Protein 1HQ8 (pdb70)

Sequence (123 aa):
GYCGPCPNNWICHRNNCYQFFNEEKTWNQSQASCLSQNSSLLKIYSKEEQDFLKLVKSYHWMGLVQIPANGSWQWEDGSSLSYNQLTLVEIPKGSCAVYGSSFKAYTEDCANLNTYICMKRAV

GO terms:
  GO:0005515 protein binding (F, IPI)
  GO:0019900 kinase binding (F, IPI)
  GO:0009986 cell surface (C, IDA)
  GO:0045954 positive regulation of natural killer cell mediated cytotoxicity (P, IDA)
  GO:0009897 external side of plasma membrane (C, IDA)
  GO:0045429 positive regulation of nitric oxide biosynthetic process (P, IDA)
  GO:0032729 positive regulation of type II interferon production (P, IDA)
  GO:0050830 defense response to Gram-positive bacterium (P, IDA)
  GO:0071222 cellular response to lipopolysaccharide (P, IDA)
  GO:0002223 stimulatory C-type lectin receptor signaling pathway (P, IMP)
  GO:0032394 MHC class Ib receptor activity (F, IMP)
  GO:0030101 natural killer cell activation (P, IMP)
  GO:0045954 positive regulation of natural killer cell mediated cytotoxicity (P, IMP)
  GO:0042288 MHC class I protein binding (F, IPI)
  GO:0042802 identical protein binding (F, IPI)
  GO:0030101 natural killer cell activation (P, IPI)
  GO:0005886 plasma membrane (C, TAS)

Nearest PDB structures (foldseek):
  1hq8-assembly1_A-2  TM=1.008E+00  e=3.125E-27  Mus musculus
  8ea6-assembly1_A  TM=9.715E-01  e=6.677E-20  Homo sapiens
  8eab-assembly1_B  TM=9.709E-01  e=2.435E-19  Homo sapiens
  1hyr-assembly1_B  TM=9.689E-01  e=4.133E-19  Homo sapiens
  8tm2-assembly1_A  TM=9.580E-01  e=7.893E-19  Homo sapiens

InterPro domains:
  IPR001304 C-type lectin-like [PF00059] (133-229)
  IPR001304 C-type lectin-like [PS50041] (122-228)
  IPR001304 C-type lectin-like [SM00034] (115-228)
  IPR016186 C-type lectin-like/link domain superfamily [G3DSA:3.10.100.10] (109-232)
  IPR016187 C-type lectin fold [SSF56436] (111-230)
  IPR033992 Natural killer cell receptor-like, C-type lectin-like domain [cd03593] (115-229)
  IPR042169 NKG2-D type II integral membrane protein [PTHR47494] (1-232)

B-factor: mean 31.19, std 9.47, range [13.12, 65.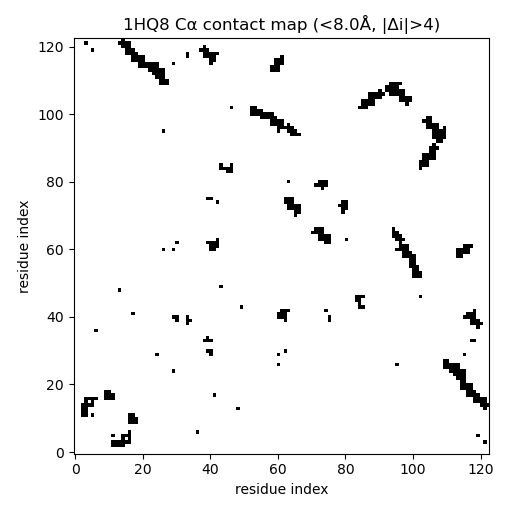66]

Solvent-accessible surface area: 6978 Å² total; per-residue (Å²): 130,227,61,21,119,41,42,131,122,30,71,41,63,136,66,0,2,0,34,73,44,131,108,96,54,30,18,99,94,0,13,54,21,0,107,95,62,118,10,37,3,0,43,0,36,23,90,155,58,0,64,64,0,88,140,25,169,62,114,22,0,0,1,0,24,58,13,144,99,120,29,50,22,53,4,73,97,50,44,74,39,47,221,102,14,10,83,31,50,114,80,107,204,10,44,2,0,0,1,12,23,70,20,76,0,52,7,43,80,32,68,58,106,21,25,4,0,0,9,53,122,31,196

Organism: Mus musculus (NCBI:txid10090)

Radius of gyration: 13.57 Å; Cα contacts (8 Å, |Δi|>4): 264; chains: 1; bounding box: 35×29×36 Å

CATH classification: 3.10.100.10

Secondary structure (DSSP, 8-state):
------STT-EEETTEEEEEEEEEE-HHHHHHHHHTTT-EE---S-TTTTGGGGG--S-EEEEEEE-TTT--EEETTSPBP-TTT-EEE--TT--EEEE-STTEEEEE-TTS-EEEEEEE---

Structure (mmCIF, N/CA/C/O backbone):
data_1HQ8
#
_entry.id   1HQ8
#
_cell.length_a   49.860
_cell.length_b   85.190
_cell.length_c   87.580
_cell.angle_alpha   90.00
_cell.angle_beta   90.00
_cell.angle_gamma   90.00
#
_symmetry.space_group_name_H-M   'I 21 21 21'
#
loop_
_entity.id
_entity.type
_entity.pdbx_description
1 polymer NKG2-D
2 water water
#
loop_
_atom_site.group_PDB
_atom_site.id
_atom_site.type_symbol
_atom_site.label_atom_id
_atom_site.label_alt_id
_atom_site.label_comp_id
_atom_site.label_asym_id
_atom_site.label_entity_id
_atom_site.label_seq_id
_atom_site.pdbx_PDB_ins_code
_atom_site.Cartn_x
_atom_site.Cartn_y
_atom_site.Cartn_z
_atom_site.occupancy
_atom_site.B_iso_or_equiv
_atom_site.auth_seq_id
_atom_site.auth_comp_id
_atom_site.auth_asym_id
_atom_site.auth_atom_id
_atom_site.pdbx_PDB_model_num
ATOM 1 N N . GLY A 1 1 ? 0.063 13.303 34.292 1.00 39.06 110 GLY A N 1
ATOM 2 C CA . GLY A 1 1 ? 0.560 14.451 35.106 1.0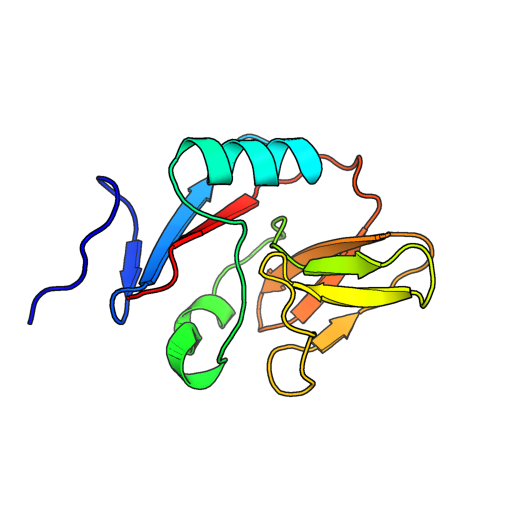0 38.72 110 GLY A CA 1
ATOM 3 C C . GLY A 1 1 ? 0.184 15.797 34.521 1.00 38.55 110 GLY A C 1
ATOM 4 O O . GLY A 1 1 ? -0.560 15.875 33.544 1.00 39.91 110 GLY A O 1
ATOM 5 N N . TYR A 1 2 ? 0.695 16.864 35.123 1.00 38.03 111 TYR A N 1
ATOM 6 C CA . TYR A 1 2 ? 0.415 18.209 34.650 1.00 37.84 111 TYR A CA 1
ATOM 7 C C . TYR A 1 2 ? 1.569 18.734 33.810 1.00 37.23 111 TYR A C 1
ATOM 8 O O . TYR A 1 2 ? 2.711 18.288 33.940 1.00 37.46 111 TYR A O 1
ATOM 17 N N . CYS A 1 3 ? 1.259 19.688 32.945 1.00 35.83 112 CYS A N 1
ATOM 18 C CA . CYS A 1 3 ? 2.252 20.260 32.054 1.00 33.38 112 CYS A CA 1
ATOM 19 C C . CYS A 1 3 ? 2.322 21.757 32.303 1.00 32.50 112 CYS A C 1
ATOM 20 O O . CYS A 1 3 ? 1.295 22.412 32.452 1.00 32.75 112 CYS A O 1
ATOM 23 N N . GLY A 1 4 ? 3.535 22.299 32.367 1.00 32.49 113 GLY A N 1
ATOM 24 C CA . GLY A 1 4 ? 3.679 23.723 32.596 1.00 32.86 113 GLY A CA 1
ATOM 25 C C . GLY A 1 4 ? 4.849 24.074 33.495 1.00 33.40 113 GLY A C 1
ATOM 26 O O . GLY A 1 4 ? 5.729 23.241 33.714 1.00 33.89 113 GLY A O 1
ATOM 27 N N . PRO A 1 5 ? 4.891 25.302 34.031 1.00 33.07 114 PRO A N 1
ATOM 28 C CA . PRO A 1 5 ? 3.898 26.359 33.821 1.00 33.94 114 PRO A CA 1
ATOM 29 C C . PRO A 1 5 ? 4.000 27.021 32.442 1.00 33.50 114 PRO A C 1
ATOM 30 O O . PRO A 1 5 ? 5.066 27.032 31.826 1.00 33.48 114 PRO A O 1
ATOM 34 N N . CYS A 1 6 ? 2.889 27.579 31.976 1.00 32.81 115 CYS A N 1
ATOM 35 C CA . CYS A 1 6 ? 2.852 28.236 30.677 1.00 33.13 115 CYS A CA 1
ATOM 36 C C . CYS A 1 6 ? 1.910 29.416 30.650 1.00 33.40 115 CYS A C 1
ATOM 37 O O . CYS A 1 6 ? 0.968 29.491 31.435 1.00 34.42 115 CYS A O 1
ATOM 40 N N . PRO A 1 7 ? 2.148 30.359 29.734 1.00 33.92 116 PRO A N 1
ATOM 41 C CA . PRO A 1 7 ? 1.263 31.518 29.644 1.00 34.00 116 PRO A CA 1
ATOM 42 C C . PRO A 1 7 ? -0.129 30.966 29.380 1.00 34.91 116 PRO A C 1
ATOM 43 O O . PRO A 1 7 ? -0.271 29.868 28.829 1.00 34.13 116 PRO A O 1
ATOM 47 N N . ASN A 1 8 ? -1.151 31.711 29.788 1.00 35.77 117 ASN A N 1
ATOM 48 C CA . ASN A 1 8 ? -2.512 31.258 29.606 1.00 36.60 117 ASN A CA 1
ATOM 49 C C . ASN A 1 8 ? -2.883 30.964 28.142 1.00 35.42 117 ASN A C 1
ATOM 50 O O . ASN A 1 8 ? -2.606 31.753 27.236 1.00 34.88 117 ASN A O 1
ATOM 55 N N . ASN A 1 9 ? -3.527 29.818 27.936 1.00 33.83 118 ASN A N 1
ATOM 56 C CA . ASN A 1 9 ? -3.977 29.361 26.622 1.00 32.77 118 ASN A CA 1
ATOM 57 C C . ASN A 1 9 ? -2.889 28.927 25.635 1.00 30.58 118 ASN A C 1
ATOM 58 O O . ASN A 1 9 ? -3.162 28.751 24.449 1.00 30.86 118 ASN A O 1
ATOM 63 N N . TRP A 1 10 ? -1.660 28.751 26.110 1.00 28.85 119 TRP A N 1
ATOM 64 C CA . TRP A 1 10 ? -0.582 28.308 25.230 1.00 25.28 119 TRP A CA 1
ATOM 65 C C . TRP A 1 10 ? -0.632 26.791 25.195 1.00 24.11 119 TRP A C 1
ATOM 66 O O . TRP A 1 10 ? -1.223 26.157 26.077 1.00 24.33 119 TRP A O 1
ATOM 77 N N . ILE A 1 11 ? -0.036 26.196 24.167 1.00 23.09 120 ILE A N 1
ATOM 78 C CA . ILE A 1 11 ? -0.007 24.745 24.053 1.00 22.41 120 ILE A CA 1
ATOM 79 C C . ILE A 1 11 ? 1.177 24.256 24.891 1.00 22.72 120 ILE A C 1
ATOM 80 O O . ILE A 1 11 ? 2.254 24.832 24.817 1.00 24.02 120 ILE A O 1
ATOM 85 N N . CYS A 1 12 ? 0.982 23.198 25.676 1.00 22.92 121 CYS A N 1
ATOM 86 C CA . CYS A 1 12 ? 2.054 22.682 26.528 1.00 24.65 121 CYS A CA 1
ATOM 87 C C . CYS A 1 12 ? 2.402 21.252 26.167 1.00 23.36 121 CYS A C 1
ATOM 88 O O . CYS A 1 12 ? 1.521 20.426 25.918 1.00 24.67 121 CYS A O 1
ATOM 91 N N . HIS A 1 13 ? 3.696 20.961 26.134 1.00 23.35 122 HIS A N 1
ATOM 92 C CA . HIS A 1 13 ? 4.171 19.623 25.800 1.00 24.21 122 HIS A CA 1
ATOM 93 C C . HIS A 1 13 ? 5.539 19.423 26.445 1.00 24.26 122 HIS A C 1
ATOM 94 O O . HIS A 1 13 ? 6.451 20.202 26.198 1.00 23.01 122 HIS A O 1
ATOM 101 N N . ARG A 1 14 ? 5.676 18.387 27.272 1.00 26.82 123 ARG A N 1
ATOM 102 C CA . ARG A 1 14 ? 6.936 18.119 27.967 1.00 28.24 123 ARG A CA 1
ATOM 103 C C . ARG A 1 14 ? 7.396 19.379 28.685 1.00 28.77 123 ARG A C 1
ATOM 104 O O . ARG A 1 14 ? 8.594 19.650 28.792 1.00 29.48 123 ARG A O 1
ATOM 112 N N . ASN A 1 15 ? 6.428 20.155 29.160 1.00 29.45 124 ASN A N 1
ATOM 113 C CA . ASN A 1 15 ? 6.674 21.408 29.869 1.00 30.08 124 ASN A CA 1
ATOM 114 C C . ASN A 1 15 ? 7.184 22.549 29.002 1.00 30.06 124 ASN A C 1
ATOM 115 O O . ASN A 1 15 ? 7.572 23.601 29.516 1.00 29.26 124 ASN A O 1
ATOM 120 N N . ASN A 1 16 ? 7.206 22.344 27.688 1.00 28.80 125 ASN A N 1
ATOM 121 C CA . ASN A 1 16 ? 7.619 23.412 26.784 1.00 26.84 125 ASN A CA 1
ATOM 122 C C . ASN A 1 16 ? 6.315 24.129 26.454 1.00 25.44 125 ASN A C 1
ATOM 123 O O . ASN A 1 16 ? 5.259 23.499 26.384 1.00 25.16 125 ASN A O 1
ATOM 128 N N . CYS A 1 17 ? 6.372 25.439 26.254 1.00 25.04 126 CYS A N 1
ATOM 129 C CA . CYS A 1 17 ? 5.167 26.200 25.960 1.00 24.80 126 CYS A CA 1
ATOM 130 C C . CYS A 1 17 ? 5.232 26.790 24.566 1.00 24.02 126 CYS A C 1
ATOM 131 O O . CYS A 1 17 ? 6.236 27.390 24.197 1.00 24.55 126 CYS A O 1
ATOM 134 N N . TYR A 1 18 ? 4.149 26.640 23.810 1.00 22.17 127 TYR A N 1
ATOM 135 C CA . TYR A 1 18 ? 4.093 27.172 22.447 1.00 21.02 127 TYR A CA 1
ATOM 136 C C . TYR A 1 18 ? 2.816 27.933 22.163 1.00 20.34 127 TYR A C 1
ATOM 137 O O . TYR A 1 18 ? 1.754 27.626 22.710 1.00 20.27 127 TYR A O 1
ATOM 146 N N . GLN A 1 19 ? 2.922 28.933 21.300 1.00 20.47 128 GLN A N 1
ATOM 147 C CA . GLN A 1 19 ? 1.753 29.673 20.874 1.00 21.10 128 GLN A CA 1
ATOM 148 C C . GLN A 1 19 ? 2.004 30.078 19.427 1.00 21.66 128 GLN A C 1
ATOM 149 O O . GLN A 1 19 ? 3.135 30.412 19.047 1.00 19.99 128 GLN A O 1
ATOM 155 N N . PHE A 1 20 ? 0.939 30.048 18.633 1.00 22.14 129 PHE A N 1
ATOM 156 C CA . PHE A 1 20 ? 1.005 30.380 17.213 1.00 23.08 129 PHE A CA 1
ATOM 157 C C . PHE A 1 20 ? 0.314 31.706 16.961 1.00 23.77 129 PHE A C 1
ATOM 158 O O . PHE A 1 20 ? -0.871 31.858 17.256 1.00 25.26 129 PHE A O 1
ATOM 166 N N . PHE A 1 21 ? 1.050 32.666 16.414 1.00 22.91 130 PHE A N 1
ATOM 167 C CA . PHE A 1 21 ? 0.481 33.971 16.146 1.00 23.90 130 PHE A CA 1
ATOM 168 C C . PHE A 1 21 ? 0.300 34.206 14.645 1.00 26.41 130 PHE A C 1
ATOM 169 O O . PHE A 1 21 ? 1.262 34.131 13.867 1.00 24.90 130 PHE A O 1
ATOM 177 N N . ASN A 1 22 ? -0.936 34.480 14.236 1.00 28.03 131 ASN A N 1
ATOM 178 C CA . ASN A 1 22 ? -1.204 34.722 12.826 1.00 31.52 131 ASN A CA 1
ATOM 179 C C . ASN A 1 22 ? -1.088 36.182 12.395 1.00 30.90 131 ASN A C 1
ATOM 180 O O . ASN A 1 22 ? -1.298 36.494 11.226 1.00 30.55 131 ASN A O 1
ATOM 185 N N . GLU A 1 23 ? -0.771 37.084 13.319 1.00 32.03 132 GLU A N 1
ATOM 186 C CA . GLU A 1 23 ? -0.596 38.477 12.918 1.00 34.03 132 GLU A CA 1
ATOM 187 C C . GLU A 1 23 ? 0.817 38.478 12.338 1.00 34.24 132 GLU A C 1
ATOM 188 O O . GLU A 1 23 ? 1.760 38.032 12.990 1.00 34.78 132 GLU A O 1
ATOM 194 N N . GLU A 1 24 ? 0.966 38.957 11.111 1.00 32.54 133 GLU A N 1
ATOM 195 C CA . GLU A 1 24 ? 2.270 38.936 10.463 1.00 32.46 133 GLU A CA 1
ATOM 196 C C . GLU A 1 24 ? 3.209 40.063 10.829 1.00 30.28 133 GLU A C 1
ATOM 197 O O . GLU A 1 24 ? 2.822 41.220 10.876 1.00 31.00 133 GLU A O 1
ATOM 203 N N . LYS A 1 25 ? 4.462 39.701 11.082 1.00 29.25 134 LYS A N 1
ATOM 204 C CA . LYS A 1 25 ? 5.482 40.664 11.467 1.00 28.45 134 LYS A CA 1
ATOM 205 C C . LYS A 1 25 ? 6.845 40.283 10.887 1.00 26.96 134 LYS A C 1
ATOM 206 O O . LYS A 1 25 ? 7.054 39.162 10.423 1.00 26.88 134 LYS A O 1
ATOM 212 N N . THR A 1 26 ? 7.773 41.228 10.923 1.00 25.82 135 THR A N 1
ATOM 213 C CA . THR A 1 26 ? 9.119 40.978 10.435 1.00 25.87 135 THR A CA 1
ATOM 214 C C . THR A 1 26 ? 9.751 40.003 11.424 1.00 26.07 135 THR A C 1
ATOM 215 O O . THR A 1 26 ? 9.150 39.697 12.467 1.00 24.84 135 THR A O 1
ATOM 219 N N . TRP A 1 27 ? 10.945 39.500 11.119 1.00 24.37 136 TRP A N 1
ATOM 220 C CA . TRP A 1 27 ? 11.584 38.580 12.051 1.00 25.08 136 TRP A CA 1
ATOM 221 C C . TRP A 1 27 ? 11.867 39.293 13.380 1.00 25.51 136 TRP A C 1
ATOM 222 O O . TRP A 1 27 ? 11.599 38.750 14.449 1.00 25.17 136 TRP A O 1
ATOM 233 N N . ASN A 1 28 ? 12.426 40.497 13.313 1.00 26.44 137 ASN A N 1
ATOM 234 C CA . ASN A 1 28 ? 12.737 41.245 14.529 1.00 28.70 137 ASN A CA 1
ATOM 235 C C . ASN A 1 28 ? 11.495 41.530 15.370 1.00 27.55 137 ASN A C 1
ATOM 236 O O . ASN A 1 28 ? 11.518 41.360 16.588 1.00 27.53 137 ASN A O 1
ATOM 241 N N . GLN A 1 29 ? 10.416 41.965 14.727 1.00 26.08 138 GLN A N 1
ATOM 242 C CA . GLN A 1 29 ? 9.189 42.264 15.456 1.00 25.27 138 GLN A CA 1
ATOM 243 C C . GLN A 1 29 ? 8.611 41.000 16.069 1.00 24.57 138 GLN A C 1
ATOM 244 O O . GLN A 1 29 ? 8.032 41.048 17.156 1.00 23.42 138 GLN A O 1
ATOM 250 N N . SER A 1 30 ? 8.765 39.876 15.369 1.00 22.57 139 SER A N 1
ATOM 251 C CA . SER A 1 30 ? 8.272 38.592 15.848 1.00 21.84 139 SER A CA 1
ATOM 252 C C . SER A 1 30 ? 9.045 38.155 17.089 1.00 21.92 139 SER A C 1
ATOM 253 O O . SER A 1 30 ? 8.453 37.666 18.050 1.00 20.27 139 SER A O 1
ATOM 256 N N . GLN A 1 31 ? 10.366 38.307 17.051 1.00 21.74 140 GLN A N 1
ATOM 257 C CA . GLN A 1 31 ? 11.202 37.948 18.195 1.00 23.05 140 GLN A CA 1
ATOM 258 C C . GLN A 1 31 ? 10.834 38.841 19.375 1.00 22.26 140 GLN A C 1
ATOM 259 O O . GLN A 1 31 ? 10.710 38.365 20.501 1.00 22.51 140 GLN A O 1
ATOM 265 N N . ALA A 1 32 ? 10.677 40.132 19.102 1.00 21.27 141 ALA A N 1
ATOM 266 C CA . ALA A 1 32 ? 10.320 41.098 20.134 1.00 23.61 141 ALA A CA 1
ATOM 267 C C . ALA A 1 32 ? 8.967 40.751 20.761 1.00 23.88 141 ALA A C 1
ATOM 268 O O . ALA A 1 32 ? 8.799 40.845 21.975 1.00 24.91 141 ALA A O 1
ATOM 270 N N . SER A 1 33 ? 8.008 40.349 19.933 1.00 23.49 142 SER A N 1
ATOM 271 C CA . SER A 1 33 ? 6.684 39.980 20.414 1.00 23.88 142 SER A CA 1
ATOM 272 C C . SER A 1 33 ? 6.788 38.785 21.360 1.00 23.56 142 SER A C 1
ATOM 273 O O . SER A 1 33 ? 6.134 38.749 22.400 1.00 22.02 142 SER A O 1
ATOM 276 N N . CYS A 1 34 ? 7.605 37.802 20.994 1.00 23.07 143 CYS A N 1
ATOM 277 C CA . CYS A 1 34 ? 7.789 36.632 21.842 1.00 23.17 143 CYS A CA 1
ATOM 278 C C . CYS A 1 34 ? 8.455 37.035 23.165 1.00 24.05 143 CYS A C 1
ATOM 279 O O . CYS A 1 34 ? 8.029 36.591 24.241 1.00 23.29 143 CYS A O 1
ATOM 282 N N . LEU A 1 35 ? 9.500 37.860 23.075 1.00 23.59 144 LEU A N 1
ATOM 283 C CA . LEU A 1 35 ? 10.220 38.313 24.266 1.00 25.03 144 LEU A CA 1
ATOM 284 C C . LEU A 1 35 ? 9.309 39.056 25.236 1.00 25.46 144 LEU A C 1
ATOM 285 O O . LEU A 1 35 ? 9.427 38.890 26.447 1.00 25.65 144 LEU A O 1
ATOM 290 N N . SER A 1 36 ? 8.398 39.864 24.706 1.00 25.93 145 SER A N 1
ATOM 291 C CA . SER A 1 36 ? 7.482 40.633 25.548 1.00 27.87 145 SER A CA 1
ATOM 292 C C . SER A 1 36 ? 6.537 39.738 26.339 1.00 27.70 145 SER A C 1
ATOM 293 O O . SER A 1 36 ? 5.871 40.197 27.262 1.00 27.79 145 SER A O 1
ATOM 296 N N . GLN A 1 37 ? 6.470 38.467 25.959 1.00 27.77 146 GLN A N 1
ATOM 297 C CA . GLN A 1 37 ? 5.595 37.508 26.622 1.00 29.07 146 GLN A CA 1
ATOM 298 C C . GLN A 1 37 ? 6.449 36.457 27.314 1.00 28.04 146 GLN A C 1
ATOM 299 O O . GLN A 1 37 ? 6.007 35.341 27.568 1.00 28.78 146 GLN A O 1
ATOM 305 N N . ASN A 1 38 ? 7.686 36.831 27.605 1.00 28.80 147 ASN A N 1
ATOM 306 C CA . ASN A 1 38 ? 8.629 35.949 28.272 1.00 29.47 147 ASN A CA 1
ATOM 307 C C . ASN A 1 38 ? 8.917 34.658 27.543 1.00 29.16 147 ASN A C 1
ATOM 308 O O . ASN A 1 38 ? 8.951 33.586 28.155 1.00 27.99 147 ASN A O 1
ATOM 313 N N . SER A 1 39 ? 9.131 34.750 26.238 1.00 27.08 148 SER A N 1
ATOM 314 C CA . SER A 1 39 ? 9.438 33.565 25.459 1.00 26.19 148 SER A CA 1
ATOM 315 C C . SER A 1 39 ? 10.388 33.960 24.341 1.00 25.16 148 SER A C 1
ATOM 316 O O . SER A 1 39 ? 10.871 35.087 24.286 1.00 25.46 148 SER A O 1
ATOM 319 N N . SER A 1 40 ? 10.651 33.019 23.451 1.00 25.20 149 SER A N 1
ATOM 320 C CA . SER A 1 40 ? 11.539 33.278 22.335 1.00 25.79 149 SER A CA 1
ATOM 321 C C . SER A 1 40 ? 10.925 32.596 21.121 1.00 23.56 149 SER A C 1
ATOM 322 O O . SER A 1 40 ? 10.073 31.727 21.275 1.00 22.40 149 SER A O 1
ATOM 325 N N . LEU A 1 41 ? 11.339 32.995 19.921 1.00 23.40 150 LEU A N 1
ATOM 326 C CA . LEU A 1 41 ? 10.815 32.366 18.714 1.00 23.01 150 LEU A CA 1
ATOM 327 C C . LEU A 1 41 ? 11.164 30.891 18.763 1.00 22.81 150 LEU A C 1
ATOM 328 O O . LEU A 1 41 ? 12.176 30.496 19.344 1.00 23.07 150 LEU A O 1
ATOM 333 N N . LEU A 1 42 ? 10.313 30.079 18.154 1.00 22.24 151 LEU A N 1
ATOM 334 C CA . LEU A 1 42 ? 10.498 28.644 18.111 1.00 21.83 151 LEU A CA 1
ATOM 335 C C . LEU A 1 42 ? 11.931 28.148 17.872 1.00 22.54 151 LEU A C 1
ATOM 336 O O . LEU A 1 42 ? 12.634 28.621 16.981 1.00 21.26 151 LEU A O 1
ATOM 341 N N . LYS A 1 43 ? 12.350 27.188 18.691 1.00 23.09 152 LYS A N 1
ATOM 342 C CA . LYS A 1 43 ? 13.654 26.563 18.557 1.00 24.02 152 LYS A CA 1
ATOM 343 C C . LYS A 1 43 ? 13.397 25.070 18.526 1.00 24.06 152 LYS A C 1
ATOM 344 O O . LYS A 1 43 ? 12.611 24.560 19.317 1.00 23.03 152 LYS A O 1
ATOM 350 N N . ILE A 1 44 ? 14.031 24.374 17.592 1.00 24.60 153 ILE A N 1
ATOM 351 C CA . ILE A 1 44 ? 13.900 22.931 17.509 1.00 26.30 153 ILE A CA 1
ATOM 352 C C . ILE A 1 44 ? 15.171 22.415 18.167 1.00 28.19 153 ILE A C 1
ATOM 353 O O . ILE A 1 44 ? 16.241 22.431 17.564 1.00 29.45 153 ILE A O 1
ATOM 358 N N . TYR A 1 45 ? 15.050 21.990 19.420 1.00 29.96 154 TYR A N 1
ATOM 359 C CA . TYR A 1 45 ? 16.190 21.499 20.176 1.00 30.78 154 TYR A CA 1
ATOM 360 C C . TYR A 1 45 ? 16.250 19.987 20.107 1.00 31.69 154 TYR A C 1
ATOM 361 O O . TYR A 1 45 ? 17.288 19.390 20.383 1.00 32.86 154 TYR A O 1
ATOM 370 N N . SER A 1 46 ? 15.135 19.367 19.731 1.00 31.30 155 SER A N 1
ATOM 371 C CA . SER A 1 46 ? 15.069 17.910 19.631 1.00 32.12 155 SER A CA 1
ATOM 372 C C . SER A 1 46 ? 13.859 17.438 18.828 1.00 32.36 155 SER A C 1
ATOM 373 O O . SER A 1 46 ? 12.722 17.614 19.258 1.00 31.73 155 SER A O 1
ATOM 376 N N . LYS A 1 47 ? 14.109 16.813 17.678 1.00 33.97 156 LYS A N 1
ATOM 377 C CA . LYS A 1 47 ? 13.028 16.328 16.817 1.00 35.74 156 LYS A CA 1
ATOM 378 C C . LYS A 1 47 ? 12.231 15.268 17.527 1.00 36.24 156 LYS A C 1
ATOM 379 O O . LYS A 1 47 ? 11.013 15.197 17.378 1.00 36.07 156 LYS A O 1
ATOM 385 N N . GLU A 1 48 ? 12.910 14.441 18.310 1.00 36.19 157 GLU A N 1
ATOM 386 C CA . GLU A 1 48 ? 12.237 13.377 19.043 1.00 37.02 157 GLU A CA 1
ATOM 387 C C . GLU A 1 48 ? 11.244 13.924 20.080 1.00 35.54 157 GLU A C 1
ATOM 388 O O . GLU A 1 48 ? 10.112 13.433 20.185 1.00 36.09 157 GLU A O 1
ATOM 394 N N . GLU A 1 49 ? 11.656 14.932 20.844 1.00 33.47 158 GLU A N 1
ATOM 395 C CA . GLU A 1 49 ? 10.806 15.520 21.872 1.00 32.76 158 GLU A CA 1
ATOM 396 C C . GLU A 1 49 ? 9.828 16.578 21.362 1.00 30.40 158 GLU A C 1
ATOM 397 O O . GLU A 1 49 ? 9.014 17.082 22.133 1.00 31.97 158 GLU A O 1
ATOM 403 N N . GLN A 1 50 ? 9.921 16.942 20.087 1.00 27.55 159 GLN A N 1
ATOM 404 C CA . GLN A 1 50 ? 9.031 17.959 19.527 1.00 25.86 159 GLN A CA 1
ATOM 405 C C . GLN A 1 50 ? 8.366 17.407 1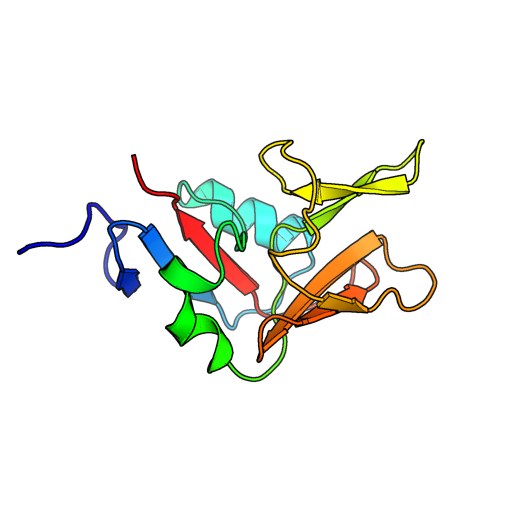8.266 1.00 25.16 159 GLN A C 1
ATOM 406 O O . GLN A 1 50 ? 7.956 18.155 17.380 1.00 24.01 159 GLN A O 1
ATOM 412 N N . ASP A 1 51 ? 8.255 16.088 18.211 1.00 24.74 160 ASP A N 1
ATOM 413 C CA . ASP A 1 51 ? 7.694 15.402 17.059 1.00 24.76 160 ASP A CA 1
ATOM 414 C C . ASP A 1 51 ? 6.414 15.980 16.436 1.00 24.54 160 ASP A C 1
ATOM 415 O O . ASP A 1 51 ? 6.334 16.105 15.209 1.00 24.20 160 ASP A O 1
ATOM 420 N N . PHE A 1 52 ? 5.425 16.346 17.254 1.00 22.85 161 PHE A N 1
ATOM 421 C CA . PHE A 1 52 ? 4.168 16.859 16.702 1.00 21.46 161 PHE A CA 1
ATOM 422 C C . PHE A 1 52 ? 4.345 18.102 15.838 1.00 20.88 161 PHE A C 1
ATOM 423 O O . PHE A 1 52 ? 3.491 18.409 15.006 1.00 20.06 161 PHE A O 1
ATOM 431 N N . LEU A 1 53 ? 5.451 18.814 16.023 1.00 19.52 162 LEU A N 1
ATOM 432 C CA . LEU A 1 53 ? 5.699 20.006 15.233 1.00 20.80 162 LEU A CA 1
ATOM 433 C C . LEU A 1 53 ? 5.892 19.680 13.740 1.00 20.50 162 LEU A C 1
ATOM 434 O O . LEU A 1 53 ? 5.861 20.574 12.904 1.00 19.86 162 LEU A O 1
ATOM 439 N N . LYS A 1 54 ? 6.102 18.413 13.409 1.00 20.81 163 LYS A N 1
ATOM 440 C CA . LYS A 1 54 ? 6.275 18.033 12.007 1.00 21.59 163 LYS A CA 1
ATOM 441 C C . LYS A 1 54 ? 4.952 18.258 11.276 1.00 22.41 163 LYS A C 1
ATOM 442 O O . LYS A 1 54 ? 4.920 18.457 10.059 1.00 22.55 163 LYS A O 1
ATOM 448 N N . LEU A 1 55 ? 3.863 18.251 12.040 1.00 20.64 164 LEU A N 1
ATOM 449 C CA . LEU A 1 55 ? 2.533 18.412 11.479 1.00 19.59 164 LEU A CA 1
ATOM 450 C C . LEU A 1 55 ? 2.060 19.835 11.306 1.00 19.14 164 LEU A C 1
ATOM 451 O O . LEU A 1 55 ? 0.961 20.046 10.803 1.00 20.83 164 LEU A O 1
ATOM 456 N N . VAL A 1 56 ? 2.860 20.812 11.724 1.00 18.27 165 VAL A N 1
ATOM 457 C CA . VAL A 1 56 ? 2.464 22.208 11.598 1.00 18.99 165 VAL A CA 1
ATOM 458 C C . VAL A 1 56 ? 2.670 22.709 10.174 1.00 19.32 165 VAL A C 1
ATOM 459 O O . VAL A 1 56 ? 3.795 22.771 9.688 1.00 21.18 165 VAL A O 1
ATOM 463 N N . LYS A 1 57 ? 1.576 23.077 9.516 1.00 20.70 166 LYS A N 1
ATOM 464 C CA . LYS A 1 57 ? 1.635 23.533 8.132 1.00 21.04 166 LYS A CA 1
ATOM 465 C C . LYS A 1 57 ? 1.979 25.000 7.976 1.00 20.74 166 LYS A C 1
ATOM 466 O O . LYS A 1 57 ? 2.106 25.741 8.957 1.00 20.34 166 LYS A O 1
ATOM 472 N N . SER A 1 58 ? 2.116 25.411 6.716 1.00 20.64 167 SER A N 1
ATOM 473 C CA . SER A 1 58 ? 2.451 26.777 6.346 1.00 20.21 167 SER A CA 1
ATOM 474 C C . SER A 1 58 ? 3.877 27.105 6.779 1.00 19.13 167 SER A C 1
ATOM 475 O O . SER A 1 58 ? 4.671 26.197 7.028 1.00 19.34 167 SER A O 1
ATOM 478 N N . TYR A 1 59 ? 4.197 28.393 6.848 1.00 19.60 168 TYR A N 1
ATOM 479 C CA . TYR A 1 59 ? 5.537 28.851 7.204 1.00 19.68 168 TYR A CA 1
ATOM 480 C C . TYR A 1 59 ? 5.466 29.892 8.311 1.00 18.84 168 TYR A C 1
ATOM 481 O O . TYR A 1 59 ? 4.606 30.763 8.292 1.00 20.34 168 TYR A O 1
ATOM 490 N N . HIS A 1 60 ? 6.392 29.811 9.259 1.00 18.66 169 HIS A N 1
ATOM 491 C CA . HIS A 1 60 ? 6.386 30.734 10.390 1.00 17.50 169 HIS A CA 1
ATOM 492 C C . HIS A 1 60 ? 7.795 31.080 10.816 1.00 16.43 169 HIS A C 1
ATOM 493 O O . HIS A 1 60 ? 8.670 30.238 10.786 1.00 17.06 169 HIS A O 1
ATOM 500 N N . TRP A 1 61 ? 8.002 32.317 11.239 1.00 17.54 170 TRP A N 1
ATOM 501 C CA . TRP A 1 61 ? 9.310 32.722 11.711 1.00 19.35 170 TRP A CA 1
ATOM 502 C C . TRP A 1 61 ? 9.658 31.843 12.918 1.00 20.40 170 TRP A C 1
ATOM 503 O O . TRP A 1 61 ? 8.774 31.466 13.703 1.00 18.45 170 TRP A O 1
ATOM 514 N N . MET A 1 62 ? 10.938 31.495 13.038 1.00 21.19 171 MET A N 1
ATOM 515 C CA . MET A 1 62 ? 11.436 30.695 14.148 1.00 21.39 171 MET A CA 1
ATOM 516 C C . MET A 1 62 ? 12.718 31.391 14.620 1.00 22.11 171 MET A C 1
ATOM 517 O O . MET A 1 62 ? 13.172 32.328 13.971 1.00 22.60 171 MET A O 1
ATOM 522 N N . GLY A 1 63 ? 13.294 30.957 15.741 1.00 22.96 172 GLY A N 1
ATOM 523 C CA . GLY A 1 63 ? 14.465 31.641 16.272 1.00 23.67 172 GLY A CA 1
ATOM 524 C C . GLY A 1 63 ? 15.821 31.285 15.701 1.00 25.69 172 GLY A C 1
ATOM 525 O O . GLY A 1 63 ? 16.813 31.208 16.437 1.00 24.96 172 GLY A O 1
ATOM 526 N N . LEU A 1 64 ? 15.875 31.091 14.388 1.00 25.73 173 LEU A N 1
ATOM 527 C CA . LEU A 1 64 ? 17.115 30.720 13.720 1.00 26.50 173 LEU A CA 1
ATOM 528 C C . LEU A 1 64 ? 17.576 31.874 12.839 1.00 27.83 173 LEU A C 1
ATOM 529 O O . LEU A 1 64 ? 16.835 32.334 11.964 1.00 27.94 173 LEU A O 1
ATOM 534 N N . VAL A 1 65 ? 18.798 32.345 13.080 1.00 28.99 174 VAL A N 1
ATOM 535 C CA . VAL A 1 65 ? 19.351 33.466 12.330 1.00 30.96 174 VAL A CA 1
ATOM 536 C C . VAL A 1 65 ? 20.796 33.244 11.907 1.00 32.74 174 VAL A C 1
ATOM 537 O O . VAL A 1 65 ? 21.493 32.372 12.421 1.00 32.67 174 VAL A O 1
ATOM 541 N N . GLN A 1 66 ? 21.245 34.075 10.978 1.00 35.06 175 GLN A N 1
ATOM 542 C CA . GLN A 1 66 ? 22.602 33.974 10.458 1.00 39.22 175 GLN A CA 1
ATOM 543 C C . GLN A 1 66 ? 23.510 35.027 11.091 1.00 41.16 175 GLN A C 1
ATOM 544 O O . GLN A 1 66 ? 23.119 36.183 11.203 1.00 41.22 175 GLN A O 1
ATOM 550 N N . ILE A 1 67 ? 24.710 34.621 11.504 1.00 44.36 176 ILE A N 1
ATOM 551 C CA . ILE A 1 67 ? 25.669 35.543 12.115 1.00 48.06 176 ILE A CA 1
ATOM 552 C C . ILE A 1 67 ? 26.348 36.379 11.025 1.00 50.21 176 ILE A C 1
ATOM 553 O O . ILE A 1 67 ? 26.834 35.844 10.032 1.00 50.50 176 ILE A O 1
ATOM 555 N N . PRO A 1 68 ? 26.401 37.706 11.210 1.00 52.63 177 PRO A N 1
ATOM 556 C CA . PRO A 1 68 ? 27.009 38.649 10.264 1.00 54.50 177 PRO A CA 1
ATOM 557 C C . PRO A 1 68 ? 28.409 38.276 9.768 1.00 55.87 177 PRO A C 1
ATOM 558 O O . PRO A 1 68 ? 28.652 38.240 8.558 1.00 56.04 177 PRO A O 1
ATOM 562 N N . ALA A 1 69 ? 29.321 37.996 10.696 1.00 56.96 178 ALA A N 1
ATOM 563 C CA . ALA A 1 69 ? 30.696 37.651 10.341 1.00 58.20 178 ALA A CA 1
ATOM 564 C C . ALA A 1 69 ? 30.833 36.267 9.708 1.00 59.06 178 ALA A C 1
ATOM 565 O O . ALA A 1 69 ? 30.696 36.112 8.490 1.00 59.56 178 ALA A O 1
ATOM 567 N N . ASN A 1 70 ? 31.121 35.267 10.536 1.00 59.38 179 ASN A N 1
ATOM 568 C CA . ASN A 1 70 ? 31.294 33.896 10.070 1.00 59.94 179 ASN A CA 1
ATOM 569 C C . ASN A 1 70 ? 30.137 33.354 9.237 1.00 59.25 179 ASN A C 1
ATOM 570 O O . ASN A 1 70 ? 30.313 32.402 8.474 1.00 59.45 179 ASN A O 1
ATOM 575 N N . GLY A 1 71 ? 28.955 33.944 9.398 1.00 58.23 180 GLY A N 1
ATOM 576 C CA . GLY A 1 71 ? 27.800 33.486 8.646 1.00 56.14 180 GLY A CA 1
ATOM 577 C C . GLY A 1 71 ? 27.318 32.121 9.102 1.00 54.86 180 GLY A C 1
ATOM 578 O O . GLY A 1 71 ? 26.737 31.356 8.321 1.00 54.23 180 GLY A O 1
ATOM 579 N N . SER A 1 72 ? 27.565 31.809 10.370 1.00 52.88 181 SER A N 1
ATOM 580 C CA . SER A 1 72 ? 27.147 30.532 10.933 1.00 51.15 181 SER A CA 1
ATOM 581 C C . SER A 1 72 ? 25.739 30.663 11.504 1.00 48.87 181 SER A C 1
ATOM 582 O O . SER A 1 72 ? 25.444 31.616 12.229 1.00 48.92 181 SER A O 1
ATOM 585 N N . TRP A 1 73 ? 24.876 29.708 11.174 1.00 45.51 182 TRP A N 1
ATOM 586 C CA . TRP A 1 73 ? 23.506 29.714 11.670 1.00 41.86 182 TRP A CA 1
ATOM 587 C C . TRP A 1 73 ? 23.443 29.257 13.117 1.00 40.49 182 TRP A C 1
ATOM 588 O O . TRP A 1 73 ? 24.025 28.239 13.491 1.00 40.01 182 TRP A O 1
ATOM 599 N N . GLN A 1 74 ? 22.719 30.012 13.930 1.00 39.27 183 GLN A N 1
ATOM 600 C CA . GLN A 1 74 ? 22.591 29.681 15.338 1.00 38.72 183 GLN A CA 1
ATOM 601 C C . GLN A 1 74 ? 21.226 30.119 15.850 1.00 36.71 183 GLN A C 1
ATOM 602 O O . GLN A 1 74 ? 20.552 30.944 15.232 1.00 35.90 183 GLN A O 1
ATOM 608 N N . TRP A 1 75 ? 20.815 29.551 16.975 1.00 35.04 184 TRP A N 1
ATOM 609 C CA . TRP A 1 75 ? 19.542 29.911 17.562 1.00 33.63 184 TRP A CA 1
ATOM 610 C C . TRP A 1 75 ? 19.707 31.201 18.346 1.00 34.72 184 TRP A C 1
ATOM 611 O O . TRP A 1 75 ? 20.822 31.708 18.497 1.00 34.31 184 TRP A O 1
ATOM 622 N N . GLU A 1 76 ? 18.597 31.732 18.843 1.00 35.57 185 GLU A N 1
ATOM 623 C CA . GLU A 1 76 ? 18.633 32.971 19.602 1.00 37.22 185 GLU A CA 1
ATOM 624 C C . GLU A 1 76 ? 19.288 32.829 20.972 1.00 36.57 185 GLU A C 1
ATOM 625 O O . GLU A 1 76 ? 19.813 33.800 21.507 1.00 37.77 185 GLU A O 1
ATOM 631 N N . ASP A 1 77 ? 19.252 31.632 21.546 1.00 36.79 186 ASP A N 1
ATOM 632 C CA . ASP A 1 77 ? 19.860 31.419 22.852 1.00 36.87 186 ASP A CA 1
ATOM 633 C C . ASP A 1 77 ? 21.373 31.234 22.710 1.00 38.32 186 ASP A C 1
ATOM 634 O O . ASP A 1 77 ? 22.048 30.768 23.633 1.00 38.71 186 ASP A O 1
ATOM 639 N N . GLY A 1 78 ? 21.898 31.593 21.541 1.00 37.66 187 GLY A N 1
ATOM 640 C CA . GLY A 1 78 ? 23.324 31.466 21.305 1.00 37.92 187 GLY A CA 1
ATOM 641 C C . GLY A 1 78 ? 23.802 30.096 20.862 1.00 37.21 18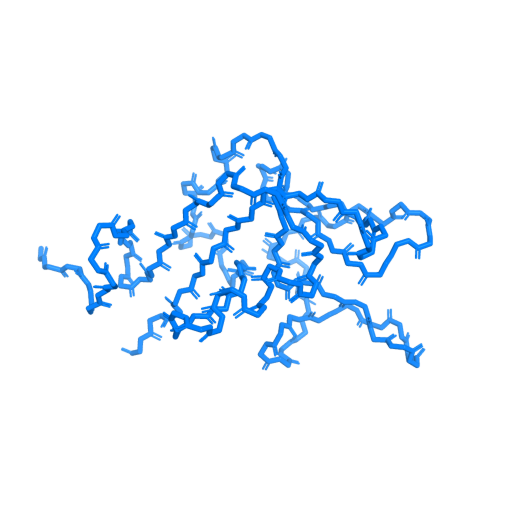7 GLY A C 1
ATOM 642 O O . GLY A 1 78 ? 24.870 29.984 20.260 1.00 37.71 187 GLY A O 1
ATOM 643 N N . SER A 1 79 ? 23.036 29.053 21.159 1.00 36.61 188 SER A N 1
ATOM 644 C CA . SER A 1 79 ? 23.437 27.709 20.765 1.00 36.85 188 SER A CA 1
ATOM 645 C C . SER A 1 79 ? 23.522 27.631 19.246 1.00 36.77 188 SER A C 1
ATOM 646 O O . SER A 1 79 ? 22.873 28.399 18.535 1.00 37.31 188 SER A O 1
ATOM 649 N N . SER A 1 80 ? 24.329 26.708 18.740 1.00 36.39 189 SER A N 1
ATOM 650 C CA . SER A 1 80 ? 24.502 26.579 17.304 1.00 36.53 189 SER A CA 1
ATOM 651 C C . SER A 1 80 ? 23.526 25.567 16.693 1.00 34.89 189 SER A C 1
ATOM 652 O O . SER A 1 80 ? 23.091 24.621 17.351 1.00 34.55 189 SER A O 1
ATOM 655 N N . LEU A 1 81 ? 23.184 25.777 15.436 1.00 34.03 190 LEU A N 1
ATOM 656 C CA . LEU A 1 81 ? 22.284 24.860 14.749 1.00 33.06 190 LEU A CA 1
ATOM 657 C C . LEU A 1 81 ? 23.006 23.525 14.606 1.00 33.63 190 LEU A C 1
ATOM 658 O O . LEU A 1 81 ? 24.174 23.481 14.217 1.00 32.47 190 LEU A O 1
ATOM 663 N N . SER A 1 82 ? 22.315 22.448 14.956 1.00 34.19 191 SER A N 1
ATOM 664 C CA . SER A 1 82 ? 22.872 21.107 14.857 1.00 36.79 191 SER A CA 1
ATOM 665 C C . SER A 1 82 ? 22.219 20.395 13.682 1.00 37.29 191 SER A C 1
ATOM 666 O O . SER A 1 82 ? 21.086 20.702 13.320 1.00 37.16 191 SER A O 1
ATOM 669 N N . TYR A 1 83 ? 22.936 19.445 13.096 1.00 38.75 192 TYR A N 1
ATOM 670 C CA . TYR A 1 83 ? 22.437 18.680 11.954 1.00 40.38 192 TYR A CA 1
ATOM 671 C C . TYR A 1 83 ? 21.152 17.899 12.247 1.00 39.97 192 TYR A C 1
ATOM 672 O O . TYR A 1 83 ? 20.230 17.879 11.435 1.00 40.70 192 TYR A O 1
ATOM 681 N N . ASN A 1 84 ? 21.090 17.263 13.411 1.00 39.78 193 ASN A N 1
ATOM 682 C CA . ASN A 1 84 ? 19.933 16.447 13.786 1.00 40.50 193 ASN A CA 1
ATOM 683 C C . ASN A 1 84 ? 18.685 17.223 14.223 1.00 39.44 193 ASN A C 1
ATOM 684 O O . ASN A 1 84 ? 17.670 16.623 14.564 1.00 39.93 193 ASN A O 1
ATOM 689 N N . GLN A 1 85 ? 18.741 18.548 14.212 1.00 37.95 194 GLN A N 1
ATOM 690 C CA . GLN A 1 85 ? 17.587 19.333 14.647 1.00 37.43 194 GLN A CA 1
ATOM 691 C C . GLN A 1 85 ? 16.590 19.563 13.525 1.00 36.55 194 GLN A C 1
ATOM 692 O O . GLN A 1 85 ? 15.384 19.466 13.732 1.00 36.82 194 GLN A O 1
ATOM 698 N N . LEU A 1 86 ? 17.090 19.883 12.337 1.00 35.36 195 LEU A N 1
ATOM 699 C CA . LEU A 1 86 ? 16.226 20.137 11.184 1.00 34.43 195 LEU A CA 1
ATOM 700 C C . LEU A 1 86 ? 17.017 20.268 9.912 1.00 33.95 195 LEU A C 1
ATOM 701 O O . LEU A 1 86 ? 18.238 20.337 9.966 1.00 32.25 195 LEU A O 1
ATOM 706 N N . THR A 1 87 ? 16.339 20.345 8.775 1.00 33.19 196 THR A N 1
ATOM 707 C CA . THR A 1 87 ? 17.010 20.435 7.489 1.00 32.33 196 THR A CA 1
ATOM 708 C C . THR A 1 87 ? 16.799 21.845 7.037 1.00 31.96 196 THR A C 1
ATOM 709 O O . THR A 1 87 ? 15.670 22.227 6.720 1.00 31.32 196 THR A O 1
ATOM 713 N N . LEU A 1 88 ? 17.862 22.628 7.032 1.00 30.62 197 LEU A N 1
ATOM 714 C CA . LEU A 1 88 ? 17.761 24.012 6.626 1.00 30.64 197 LEU A CA 1
ATOM 715 C C . LEU A 1 88 ? 18.021 24.183 5.139 1.00 31.16 197 LEU A C 1
ATOM 716 O O . LEU A 1 88 ? 19.042 23.742 4.633 1.00 31.83 197 LEU A O 1
ATOM 721 N N . VAL A 1 89 ? 17.088 24.817 4.445 1.00 31.65 198 VAL A N 1
ATOM 722 C CA . VAL A 1 89 ? 17.226 25.064 3.006 1.00 32.30 198 VAL A CA 1
ATOM 723 C C . VAL A 1 89 ? 17.697 26.507 2.840 1.00 33.17 198 VAL A C 1
ATOM 724 O O . VAL A 1 89 ? 16.918 27.449 2.969 1.00 32.19 198 VAL A O 1
ATOM 728 N N . GLU A 1 90 ? 18.984 26.671 2.567 1.00 34.98 199 GLU A N 1
ATOM 729 C CA . GLU A 1 90 ? 19.574 27.992 2.420 1.00 37.59 199 GLU A CA 1
ATOM 730 C C . GLU A 1 90 ? 19.370 28.659 1.060 1.00 38.18 199 GLU A C 1
ATOM 731 O O . GLU A 1 90 ? 20.222 28.573 0.180 1.00 39.43 199 GLU A O 1
ATOM 737 N N . ILE A 1 91 ? 18.235 29.326 0.899 1.00 39.16 200 ILE A N 1
ATOM 738 C CA . ILE A 1 91 ? 17.916 30.043 -0.329 1.00 39.71 200 ILE A CA 1
ATOM 739 C C . ILE A 1 91 ? 18.583 31.419 -0.237 1.00 41.18 200 ILE A C 1
ATOM 740 O O . ILE A 1 91 ? 18.337 32.173 0.703 1.00 40.46 200 ILE A O 1
ATOM 745 N N . PRO A 1 92 ? 19.427 31.762 -1.225 1.00 41.74 201 PRO A N 1
ATOM 746 C CA . PRO A 1 92 ? 20.198 32.998 -1.377 1.00 42.44 201 PRO A CA 1
ATOM 747 C C . PRO A 1 92 ? 19.750 34.312 -0.744 1.00 42.98 201 PRO A C 1
ATOM 748 O O . PRO A 1 92 ? 18.614 34.752 -0.917 1.00 41.80 201 PRO A O 1
ATOM 752 N N . LYS A 1 93 ? 20.697 34.921 -0.028 1.00 44.04 202 LYS A N 1
ATOM 753 C CA . LYS A 1 93 ? 20.565 36.232 0.603 1.00 44.38 202 LYS A CA 1
ATOM 754 C C . LYS A 1 93 ? 19.887 36.363 1.975 1.00 43.69 202 LYS A C 1
ATOM 755 O O . LYS A 1 93 ? 20.326 37.171 2.796 1.00 45.09 202 LYS A O 1
ATOM 761 N N . GLY A 1 94 ? 18.843 35.584 2.241 1.00 41.40 203 GLY A N 1
ATOM 762 C CA . GLY A 1 94 ? 18.161 35.685 3.526 1.00 38.44 203 GLY A CA 1
ATOM 763 C C . GLY A 1 94 ? 18.983 35.347 4.763 1.00 35.44 203 GLY A C 1
ATOM 764 O O . GLY A 1 94 ? 19.744 34.377 4.774 1.00 34.26 203 GLY A O 1
ATOM 765 N N . SER A 1 95 ? 18.813 36.141 5.819 1.00 33.93 204 SER A N 1
ATOM 766 C CA . SER A 1 95 ? 19.544 35.928 7.067 1.00 32.96 204 SER A CA 1
ATOM 767 C C . SER A 1 95 ? 18.674 35.432 8.231 1.00 32.05 204 SER A C 1
ATOM 768 O O . SER A 1 95 ? 19.147 35.295 9.362 1.00 32.06 204 SER A O 1
ATOM 771 N N . CYS A 1 96 ? 17.405 35.169 7.948 1.00 30.44 205 CYS A N 1
ATOM 772 C CA . CYS A 1 96 ? 16.479 34.661 8.950 1.00 28.70 205 CYS A CA 1
ATOM 773 C C . CYS A 1 96 ? 15.819 33.412 8.380 1.00 28.11 2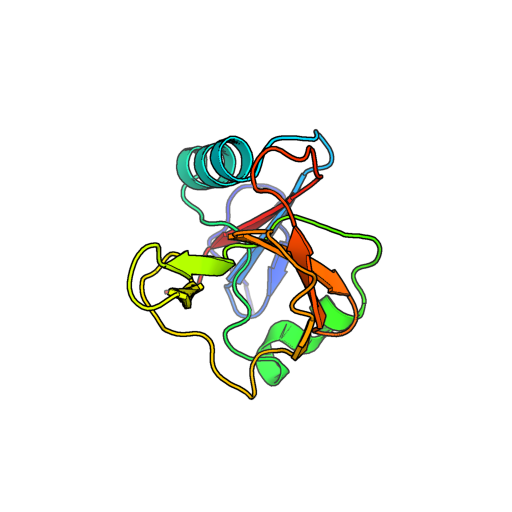05 CYS A C 1
ATOM 774 O O . CYS A 1 96 ? 15.873 33.182 7.174 1.00 29.29 205 CYS A O 1
ATOM 777 N N . ALA A 1 97 ? 15.215 32.589 9.228 1.00 26.40 206 ALA A N 1
ATOM 778 C CA . ALA A 1 97 ? 14.592 31.371 8.733 1.00 25.46 206 ALA A CA 1
ATOM 779 C C . ALA A 1 97 ? 13.171 31.163 9.217 1.00 25.39 206 ALA A C 1
ATOM 780 O O . ALA A 1 97 ? 12.847 31.482 10.368 1.00 25.25 206 ALA A O 1
ATOM 782 N N . VAL A 1 98 ? 12.328 30.638 8.325 1.00 23.76 207 VAL A N 1
ATOM 783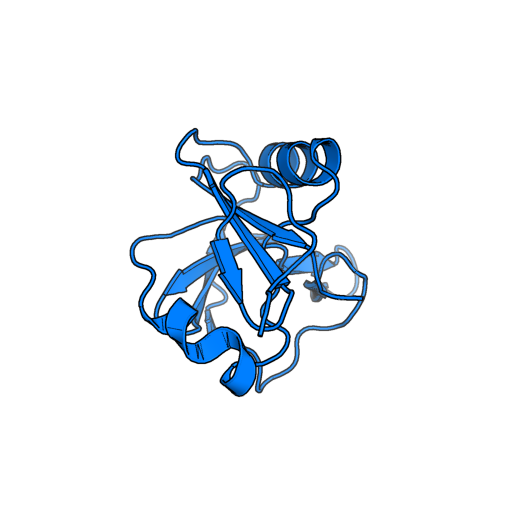 C CA . VAL A 1 98 ? 10.948 30.315 8.661 1.00 23.78 207 VAL A CA 1
ATOM 784 C C . VAL A 1 98 ? 10.865 28.804 8.803 1.00 24.04 207 VAL A C 1
ATOM 785 O O . VAL A 1 98 ? 11.551 28.070 8.082 1.00 24.95 207 VAL A O 1
ATOM 789 N N . TYR A 1 99 ? 10.056 28.330 9.748 1.00 21.56 208 TYR A N 1
ATOM 790 C CA . TYR A 1 99 ? 9.877 26.900 9.928 1.00 20.24 208 TYR A CA 1
ATOM 791 C C . TYR A 1 99 ? 8.845 26.552 8.860 1.00 20.61 208 TYR A C 1
ATOM 792 O O . TYR A 1 99 ? 7.881 27.283 8.679 1.00 20.07 208 TYR A O 1
ATOM 801 N N . GLY A 1 100 ? 9.038 25.448 8.147 1.00 21.60 209 GLY A N 1
ATOM 802 C CA . GLY A 1 100 ? 8.096 25.116 7.093 1.00 22.60 209 GLY A CA 1
ATOM 803 C C . GLY A 1 100 ? 7.545 23.715 7.161 1.00 24.15 209 GLY A C 1
ATOM 804 O O . GLY A 1 100 ? 7.347 23.069 6.122 1.00 24.49 209 GLY A O 1
ATOM 805 N N . SER A 1 101 ? 7.300 23.248 8.386 1.00 23.44 210 SER A N 1
ATOM 806 C CA . SER A 1 101 ? 6.756 21.918 8.611 1.00 23.33 210 SER A CA 1
ATOM 807 C C . SER A 1 101 ? 7.800 20.830 8.377 1.00 23.21 210 SER A C 1
ATOM 808 O O . SER A 1 101 ? 8.899 21.116 7.890 1.00 23.83 210 SER A O 1
ATOM 811 N N . SER A 1 102 ? 7.470 19.597 8.760 1.00 22.26 211 SER A N 1
ATOM 812 C CA . SER A 1 102 ? 8.349 18.444 8.547 1.00 24.18 211 SER A CA 1
ATOM 813 C C . SER A 1 102 ? 9.794 18.646 8.959 1.00 24.65 211 SER A C 1
ATOM 814 O O . SER A 1 102 ? 10.696 18.064 8.357 1.00 23.47 211 SER A O 1
ATOM 817 N N . PHE A 1 103 ? 10.014 19.477 9.972 1.00 23.51 212 PHE A N 1
ATOM 818 C CA . PHE A 1 103 ? 11.359 19.752 10.455 1.00 24.12 212 PHE A CA 1
ATOM 819 C C . PHE A 1 103 ? 12.296 20.267 9.361 1.00 24.67 212 PHE A C 1
ATOM 820 O O . PHE A 1 103 ? 13.443 19.838 9.242 1.00 23.72 212 PHE A O 1
ATOM 828 N N . LYS A 1 104 ? 11.775 21.183 8.558 1.00 24.46 213 LYS A N 1
ATOM 829 C CA . LYS A 1 104 ? 12.537 21.816 7.504 1.00 27.16 213 LYS A CA 1
ATOM 830 C C . LYS A 1 104 ? 12.384 23.302 7.706 1.00 26.37 213 LYS A C 1
ATOM 831 O O . LYS A 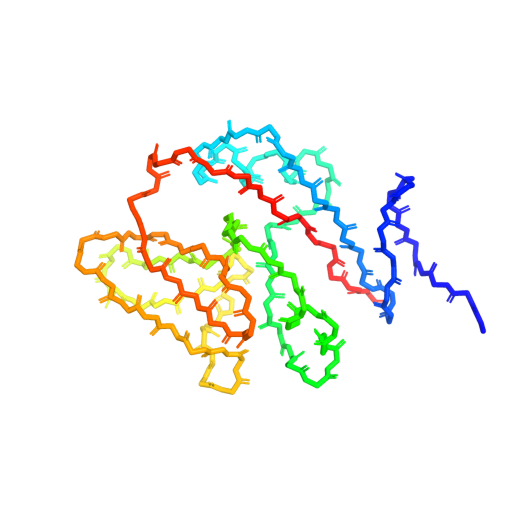1 104 ? 11.331 23.778 8.136 1.00 27.93 213 LYS A O 1
ATOM 837 N N . ALA A 1 105 ? 13.439 24.042 7.403 1.00 26.16 214 ALA A N 1
ATOM 838 C CA . ALA A 1 105 ? 13.400 25.483 7.537 1.00 25.48 214 ALA A CA 1
ATOM 839 C C . ALA A 1 105 ? 13.901 26.106 6.239 1.00 25.96 214 ALA A C 1
ATOM 840 O O . ALA A 1 105 ? 14.665 25.484 5.498 1.00 26.07 214 ALA A O 1
ATOM 842 N N . TYR A 1 106 ? 13.462 27.328 5.968 1.00 25.28 215 TYR A N 1
ATOM 843 C CA . TYR A 1 106 ? 13.870 28.033 4.763 1.00 26.09 215 TYR A CA 1
ATOM 844 C C . TYR A 1 106 ? 14.358 29.430 5.106 1.00 26.54 215 TYR A C 1
ATOM 845 O O . TYR A 1 106 ? 13.703 30.152 5.859 1.00 27.44 215 TYR A O 1
ATOM 854 N N . THR A 1 107 ? 15.504 29.815 4.558 1.00 26.56 216 THR A N 1
ATOM 855 C CA . THR A 1 107 ? 16.040 31.145 4.806 1.00 27.46 216 THR A CA 1
ATOM 856 C C . THR A 1 107 ? 15.222 32.182 4.025 1.00 28.61 216 THR A C 1
ATOM 857 O O . THR A 1 107 ? 14.733 31.904 2.927 1.00 29.23 216 THR A O 1
ATOM 861 N N . GLU A 1 108 ? 15.067 33.366 4.614 1.00 28.24 217 GLU A N 1
ATOM 862 C CA . GLU A 1 108 ? 14.300 34.469 4.033 1.00 29.36 217 GLU A CA 1
ATOM 863 C C . GLU A 1 108 ? 14.875 35.797 4.485 1.00 29.40 217 GLU A C 1
ATOM 864 O O . GLU A 1 108 ? 15.669 35.854 5.423 1.00 30.08 217 GLU A O 1
ATOM 870 N N . ASP A 1 109 ? 14.447 36.862 3.819 1.00 29.46 218 ASP A N 1
ATOM 871 C CA . ASP A 1 109 ? 14.877 38.200 4.172 1.00 30.23 218 ASP A CA 1
ATOM 872 C C . ASP A 1 109 ? 14.178 38.463 5.505 1.00 29.46 218 ASP A C 1
ATOM 873 O O . ASP A 1 109 ? 12.976 38.243 5.615 1.00 27.23 218 ASP A O 1
ATOM 878 N N . CYS A 1 110 ? 14.929 38.924 6.506 1.00 28.56 219 CYS A N 1
ATOM 879 C CA . CYS A 1 110 ? 14.364 39.186 7.826 1.00 28.31 219 CYS A CA 1
ATOM 880 C C . CYS A 1 110 ? 13.233 40.213 7.808 1.00 28.08 219 CYS A C 1
ATOM 881 O O . CYS A 1 110 ? 12.388 40.222 8.702 1.00 28.04 219 CYS A O 1
ATOM 884 N N . ALA A 1 111 ? 13.201 41.074 6.793 1.00 27.13 220 ALA A N 1
ATOM 885 C CA . ALA A 1 111 ? 12.147 42.079 6.705 1.00 26.02 220 ALA A CA 1
ATOM 886 C C . ALA A 1 111 ? 10.817 41.543 6.184 1.00 25.79 220 ALA A C 1
ATOM 887 O O . ALA A 1 111 ? 9.832 42.270 6.156 1.00 26.25 220 ALA A O 1
ATOM 889 N N . ASN A 1 112 ? 10.772 40.277 5.781 1.00 26.16 221 ASN A N 1
ATOM 890 C CA . ASN A 1 112 ? 9.529 39.707 5.273 1.00 27.06 221 ASN A CA 1
ATOM 891 C C . ASN A 1 112 ? 8.506 39.564 6.390 1.00 27.17 221 ASN A C 1
ATOM 892 O O . ASN A 1 112 ? 8.868 39.331 7.546 1.00 28.11 221 ASN A O 1
ATOM 897 N N . LEU A 1 113 ? 7.231 39.698 6.041 1.00 26.93 222 LEU A N 1
ATOM 898 C CA . LEU A 1 113 ? 6.163 39.554 7.017 1.00 26.27 222 LEU A CA 1
ATOM 899 C C . LEU A 1 113 ? 5.703 38.107 7.057 1.00 26.06 222 LEU A C 1
ATOM 900 O O . LEU A 1 113 ? 5.319 37.529 6.031 1.00 25.90 222 LEU A O 1
ATOM 905 N N . ASN A 1 114 ? 5.751 37.512 8.245 1.00 23.46 223 ASN A N 1
ATOM 906 C CA . ASN A 1 114 ? 5.323 36.135 8.417 1.00 22.12 223 ASN A CA 1
ATOM 907 C C . ASN A 1 114 ? 4.612 35.947 9.740 1.00 21.73 223 ASN A C 1
ATOM 908 O O . ASN A 1 114 ? 4.765 36.755 10.656 1.00 21.27 223 ASN A O 1
ATOM 913 N N . THR A 1 115 ? 3.825 34.884 9.818 1.00 21.32 224 THR A N 1
ATOM 914 C CA . THR A 1 115 ? 3.159 34.543 11.055 1.00 21.99 224 THR A CA 1
ATOM 915 C C . THR A 1 115 ? 4.339 33.986 11.842 1.00 21.54 224 THR A C 1
ATOM 916 O O . THR A 1 115 ? 5.416 33.770 11.273 1.00 21.02 224 THR A O 1
ATOM 920 N N . TYR A 1 116 ? 4.168 33.743 13.133 1.00 21.18 225 TYR A N 1
ATOM 921 C CA . TYR A 1 116 ? 5.295 33.248 13.903 1.00 19.59 225 TYR A CA 1
ATOM 922 C C . TYR A 1 116 ? 4.881 32.386 15.074 1.00 19.35 225 TYR A C 1
ATOM 923 O O . TYR A 1 116 ? 3.721 32.412 15.495 1.00 17.75 225 TYR A O 1
ATOM 932 N N . ILE A 1 117 ? 5.836 31.610 15.580 1.00 19.08 226 ILE A N 1
ATOM 933 C CA . ILE A 1 117 ? 5.590 30.703 16.695 1.00 19.26 226 ILE A CA 1
ATOM 934 C C . ILE A 1 117 ? 6.553 31.027 17.834 1.00 20.77 226 ILE A C 1
ATOM 935 O O . ILE A 1 117 ? 7.764 31.129 17.625 1.00 18.60 226 ILE A O 1
ATOM 940 N N . CYS A 1 118 ? 6.010 31.220 19.033 1.00 22.28 227 CYS A N 1
ATOM 941 C CA . CYS A 1 118 ? 6.857 31.514 20.184 1.00 22.72 227 CYS A CA 1
ATOM 942 C C . CYS A 1 118 ? 6.937 30.253 21.012 1.00 23.00 227 CYS A C 1
ATOM 943 O O . CYS A 1 118 ? 6.033 29.417 20.980 1.00 21.01 227 CYS A O 1
ATOM 946 N N . MET A 1 119 ? 8.025 30.108 21.754 1.00 25.23 228 MET A N 1
ATOM 947 C CA . MET A 1 119 ? 8.196 28.943 22.604 1.00 27.14 228 MET A CA 1
ATOM 948 C C . MET A 1 119 ? 8.939 29.314 23.874 1.00 27.89 228 MET A C 1
ATOM 949 O O . MET A 1 119 ? 9.805 30.177 23.864 1.00 26.45 228 MET A O 1
ATOM 954 N N . LYS A 1 120 ? 8.576 28.659 24.968 1.00 30.62 229 LYS A N 1
ATOM 955 C CA . LYS A 1 120 ? 9.237 28.853 26.250 1.00 33.00 229 LYS A CA 1
ATOM 956 C C . LYS A 1 120 ? 9.855 27.504 26.537 1.00 33.01 229 LYS A C 1
ATOM 957 O O . LYS A 1 120 ? 9.136 26.523 26.712 1.00 33.97 229 LYS A O 1
ATOM 963 N N . ARG A 1 121 ? 11.180 27.436 26.538 1.00 34.31 230 ARG A N 1
ATOM 964 C CA . ARG A 1 121 ? 11.852 26.180 26.820 1.00 35.36 230 ARG A CA 1
ATOM 965 C C . ARG A 1 121 ? 11.570 25.841 28.274 1.00 37.75 230 ARG A C 1
ATOM 966 O O . ARG A 1 121 ? 11.484 26.725 29.125 1.00 37.05 230 ARG A O 1
ATOM 974 N N . ALA A 1 122 ? 11.418 24.558 28.554 1.00 40.16 231 ALA A N 1
ATOM 975 C CA . ALA A 1 122 ? 11.148 24.138 29.909 1.00 43.16 231 ALA A CA 1
ATOM 976 C C . ALA A 1 122 ? 12.311 24.475 30.824 1.00 44.95 231 ALA A C 1
ATOM 977 O O . ALA A 1 122 ? 13.402 24.825 30.365 1.00 45.41 231 ALA A O 1
ATOM 979 N N . VAL A 1 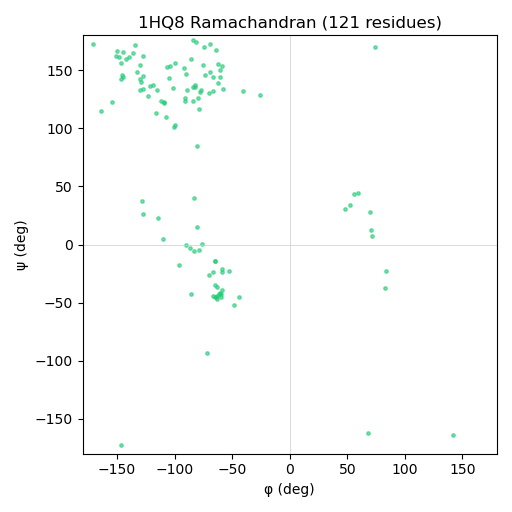123 ? 12.057 24.360 32.125 1.00 47.37 232 VAL A N 1
ATOM 980 C CA . VAL A 1 123 ? 13.077 24.603 33.143 1.00 49.40 232 VAL A CA 1
ATOM 981 C C . VAL A 1 123 ? 13.233 23.359 34.019 1.00 50.36 232 VAL A C 1
ATOM 982 O O . VAL A 1 123 ? 12.224 22.878 34.578 1.00 31.19 232 VAL A O 1
#

Foldseek 3Di:
DDAEDDDPPFDTFPNKTKDWFFFWFFLVVQQVVLVVRVWGFADQPDCVRVVVQLVDADKAFGQWFFDPPPRFICGPVRHGDDPRRAAEDEDPDAGTWIQHHNRYIYGDNRGDIGITMTMHGHD